Protein AF-A0A7V3EKV8-F1 (afdb_monomer_lite)

pLDDT: mean 76.67, std 16.69, range [32.62, 96.19]

Structure (mmCIF, N/CA/C/O backbone):
data_AF-A0A7V3EKV8-F1
#
_entry.id   AF-A0A7V3EKV8-F1
#
loop_
_atom_site.group_PDB
_atom_site.id
_atom_site.type_symbol
_atom_site.label_atom_id
_atom_site.label_alt_id
_atom_site.label_comp_id
_atom_site.label_asym_id
_atom_site.label_entity_id
_atom_site.label_seq_id
_atom_site.pdbx_PDB_ins_code
_atom_site.Cartn_x
_atom_site.Cartn_y
_atom_site.Cartn_z
_atom_site.occupancy
_atom_site.B_iso_or_equiv
_atom_site.auth_seq_id
_atom_site.auth_comp_id
_atom_site.auth_asym_id
_atom_site.auth_atom_id
_atom_site.pdbx_PDB_model_num
ATOM 1 N N . MET A 1 1 ? -19.965 -2.655 -18.470 1.00 32.62 1 MET A N 1
ATOM 2 C CA . MET A 1 1 ? -19.352 -3.997 -18.501 1.00 32.62 1 MET A CA 1
ATOM 3 C C . MET A 1 1 ? -18.815 -4.263 -17.108 1.00 32.62 1 MET A C 1
ATOM 5 O O . MET A 1 1 ? -17.939 -3.530 -16.674 1.00 32.62 1 MET A O 1
ATOM 9 N N . SER A 1 2 ? -19.430 -5.182 -16.368 1.00 33.91 2 SER A N 1
ATOM 10 C CA . SER A 1 2 ? -19.051 -5.503 -14.988 1.00 33.91 2 SER A CA 1
ATOM 11 C C . SER A 1 2 ? -17.937 -6.548 -15.020 1.00 33.91 2 SER A C 1
ATOM 13 O O . SER A 1 2 ? -18.154 -7.634 -15.548 1.00 33.91 2 SER A O 1
ATOM 15 N N . ASN A 1 3 ? -16.749 -6.223 -14.506 1.00 35.81 3 ASN A N 1
ATOM 16 C CA . ASN A 1 3 ? -15.682 -7.210 -14.328 1.00 35.81 3 ASN A CA 1
ATOM 17 C C . ASN A 1 3 ? -15.960 -8.003 -13.044 1.00 35.81 3 ASN A C 1
ATOM 19 O O . ASN A 1 3 ? -15.771 -7.486 -11.945 1.00 35.81 3 ASN A O 1
ATOM 23 N N . GLU A 1 4 ? -16.436 -9.243 -13.176 1.00 41.62 4 GLU A N 1
ATOM 24 C CA . GLU A 1 4 ? -16.520 -10.191 -12.060 1.00 41.62 4 GLU A CA 1
ATOM 25 C C . GLU A 1 4 ? -15.115 -10.676 -11.683 1.00 41.62 4 GLU A C 1
ATOM 27 O O . GLU A 1 4 ? -14.450 -11.372 -12.451 1.00 41.62 4 GLU A O 1
ATOM 32 N N . VAL A 1 5 ? -14.667 -10.333 -10.475 1.00 52.47 5 VAL A N 1
ATOM 33 C CA . VAL A 1 5 ? -13.421 -10.851 -9.901 1.00 52.47 5 VAL A CA 1
ATOM 34 C C . VAL A 1 5 ? -13.760 -12.086 -9.067 1.00 52.47 5 VAL A C 1
ATOM 36 O O . VAL A 1 5 ? -14.292 -11.975 -7.964 1.00 52.47 5 VAL A O 1
ATOM 39 N N . LYS A 1 6 ? -13.472 -13.283 -9.592 1.00 51.25 6 LYS A N 1
ATOM 40 C CA . LYS A 1 6 ? -13.601 -14.541 -8.838 1.00 51.25 6 LYS A CA 1
ATOM 41 C C . LYS A 1 6 ? -1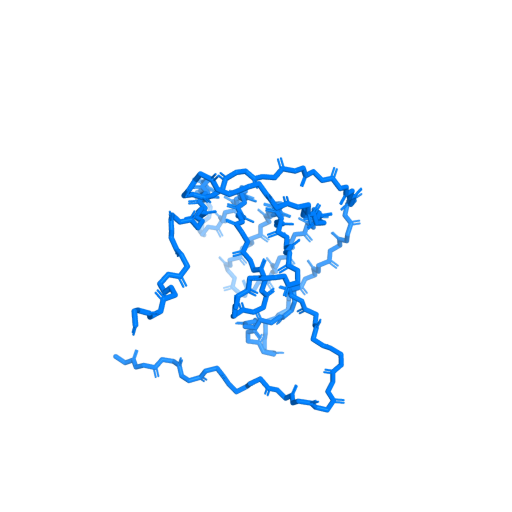2.391 -14.708 -7.920 1.00 51.25 6 LYS A C 1
ATOM 43 O O . LYS A 1 6 ? -11.293 -14.983 -8.400 1.00 51.25 6 LYS A O 1
ATOM 48 N N . ILE A 1 7 ? -12.598 -14.543 -6.615 1.00 56.16 7 ILE A N 1
ATOM 49 C CA . ILE A 1 7 ? -11.568 -14.741 -5.587 1.00 56.16 7 ILE A CA 1
ATOM 50 C C . ILE A 1 7 ? -11.639 -16.205 -5.111 1.00 56.16 7 ILE A C 1
ATOM 52 O O . ILE A 1 7 ? -12.655 -16.590 -4.528 1.00 56.16 7 ILE A O 1
ATOM 56 N N . PRO A 1 8 ? -10.621 -17.044 -5.378 1.00 53.09 8 PRO A N 1
ATOM 57 C CA . PRO A 1 8 ? -10.580 -18.415 -4.874 1.00 53.09 8 PRO A CA 1
ATOM 58 C C . PRO A 1 8 ? -10.442 -18.420 -3.342 1.00 53.09 8 PRO A C 1
ATOM 60 O O . PRO A 1 8 ? -9.556 -17.768 -2.797 1.00 53.09 8 PRO A O 1
ATOM 63 N N . LEU A 1 9 ? -11.341 -19.131 -2.651 1.00 49.25 9 LEU A N 1
ATOM 64 C CA . LEU A 1 9 ? -11.409 -19.198 -1.179 1.00 49.25 9 LEU A CA 1
ATOM 65 C C . LEU A 1 9 ? -10.459 -20.244 -0.564 1.00 49.25 9 LEU A C 1
ATOM 67 O O . LEU A 1 9 ? -10.353 -20.336 0.655 1.00 49.25 9 LEU A O 1
ATOM 71 N N . ASP A 1 10 ? -9.809 -21.055 -1.396 1.00 60.56 10 ASP A N 1
ATOM 72 C CA . ASP A 1 10 ? -8.899 -22.140 -1.016 1.00 60.56 10 ASP A CA 1
ATOM 73 C C . ASP A 1 10 ? -7.417 -21.730 -1.045 1.00 60.56 10 ASP A C 1
ATOM 75 O O . ASP A 1 10 ? -6.548 -22.509 -0.650 1.00 60.56 10 ASP A O 1
ATOM 79 N N . GLN A 1 11 ? -7.118 -20.501 -1.476 1.00 51.66 11 GLN A N 1
ATOM 80 C CA . GLN A 1 11 ? -5.776 -19.928 -1.458 1.00 51.66 11 GLN A CA 1
ATOM 81 C C . GLN A 1 11 ? -5.666 -18.862 -0.360 1.00 51.66 11 GLN A C 1
ATOM 83 O O . GLN A 1 11 ? -6.637 -18.141 -0.115 1.00 51.66 11 GLN A O 1
ATOM 88 N N . PRO A 1 12 ? -4.498 -18.720 0.299 1.00 54.22 12 PRO A N 1
ATOM 89 C CA . PRO A 1 12 ? -4.256 -17.593 1.190 1.00 54.22 12 PRO A CA 1
ATOM 90 C C . PRO A 1 12 ? -4.521 -16.296 0.425 1.00 54.22 12 PRO A C 1
ATOM 92 O O . PRO A 1 12 ? -3.904 -16.051 -0.611 1.00 54.22 12 PRO A O 1
ATOM 95 N N . TYR A 1 13 ? -5.466 -15.490 0.910 1.00 49.50 13 TYR A N 1
ATOM 96 C CA . TYR A 1 13 ? -5.769 -14.195 0.315 1.00 49.50 13 TYR A CA 1
ATOM 97 C C . TYR A 1 13 ? -4.538 -13.294 0.441 1.00 49.50 13 TYR A C 1
ATOM 99 O O . TYR A 1 13 ? -4.212 -12.831 1.535 1.00 49.50 13 TYR A O 1
ATOM 107 N N . ASP A 1 14 ? -3.848 -13.066 -0.677 1.00 58.81 14 ASP A N 1
ATOM 108 C CA . ASP A 1 14 ? -2.769 -12.090 -0.761 1.00 58.81 14 ASP A CA 1
ATOM 109 C C . ASP A 1 14 ? -3.320 -10.793 -1.378 1.00 58.81 14 ASP A C 1
ATOM 111 O O . ASP A 1 14 ? -3.558 -10.738 -2.591 1.00 58.81 14 ASP A O 1
ATOM 115 N N . PRO A 1 15 ? -3.521 -9.730 -0.577 1.00 58.28 15 PRO A N 1
ATOM 116 C CA . PRO A 1 15 ? -4.041 -8.455 -1.066 1.00 58.28 15 PRO A CA 1
ATOM 117 C C . PRO A 1 15 ? -3.133 -7.795 -2.114 1.00 58.28 15 PRO A C 1
ATOM 119 O O . PRO A 1 15 ? -3.585 -6.891 -2.811 1.00 58.28 15 PRO A O 1
ATOM 122 N N . ASN A 1 16 ? -1.879 -8.239 -2.263 1.00 59.00 16 ASN A N 1
ATOM 123 C CA . ASN A 1 16 ? -0.962 -7.733 -3.286 1.00 59.00 16 ASN A CA 1
ATOM 124 C C . ASN A 1 16 ? -1.164 -8.387 -4.660 1.00 59.00 16 ASN A C 1
ATOM 126 O O . ASN A 1 16 ? -0.648 -7.880 -5.654 1.00 59.00 16 ASN A O 1
ATOM 130 N N . THR A 1 17 ? -1.891 -9.506 -4.730 1.00 59.06 17 THR A N 1
ATOM 131 C CA . THR A 1 17 ? -2.186 -10.225 -5.985 1.00 59.06 17 THR A CA 1
ATOM 132 C C . THR A 1 17 ? -3.687 -10.328 -6.271 1.00 59.06 17 THR A C 1
ATOM 134 O O . THR A 1 17 ? -4.088 -10.643 -7.394 1.00 59.06 17 THR A O 1
ATOM 137 N N . ALA A 1 18 ? -4.534 -10.009 -5.287 1.00 54.47 18 ALA A N 1
ATOM 138 C CA . ALA A 1 18 ? -5.982 -9.978 -5.420 1.00 54.47 18 ALA A CA 1
ATOM 139 C C . ALA A 1 18 ? -6.427 -8.958 -6.489 1.00 54.47 18 ALA A C 1
ATOM 141 O O . ALA A 1 18 ? -6.283 -7.750 -6.324 1.00 54.47 18 ALA A O 1
ATOM 142 N N . GLY A 1 19 ? -6.982 -9.453 -7.601 1.00 54.28 19 GLY A N 1
ATOM 143 C CA . GLY A 1 19 ? -7.526 -8.629 -8.689 1.00 54.28 19 GLY A CA 1
ATOM 144 C C . GLY A 1 19 ? -6.580 -8.373 -9.867 1.00 54.28 19 GLY A C 1
ATOM 145 O O . GLY A 1 19 ? -7.006 -7.760 -10.845 1.00 54.28 19 GLY A O 1
ATOM 146 N N . MET A 1 20 ? -5.337 -8.869 -9.834 1.00 54.69 20 MET A N 1
ATOM 147 C CA . MET A 1 20 ? -4.470 -8.831 -11.015 1.00 54.69 20 MET A CA 1
ATOM 148 C C . MET A 1 20 ? -4.862 -9.940 -12.010 1.00 54.69 20 MET A C 1
ATOM 150 O O . MET A 1 20 ? -5.008 -11.099 -11.606 1.00 54.69 20 MET A O 1
ATOM 154 N N . PRO A 1 21 ? -5.027 -9.637 -13.313 1.00 54.47 21 PRO A N 1
ATOM 155 C CA . PRO A 1 21 ? -5.211 -10.666 -14.331 1.00 54.47 21 PRO A CA 1
ATOM 156 C C . PRO A 1 21 ? -4.019 -11.629 -14.317 1.00 54.47 21 PRO A C 1
ATOM 158 O O . PRO A 1 21 ? -2.873 -11.196 -14.421 1.00 54.47 21 PRO A O 1
ATOM 161 N N . LYS A 1 22 ? -4.276 -12.942 -14.234 1.00 54.66 22 LYS A N 1
ATOM 162 C CA . LYS A 1 22 ? -3.227 -13.987 -14.219 1.00 54.66 22 LYS A CA 1
ATOM 163 C C . LYS A 1 22 ? -2.329 -13.989 -15.468 1.00 54.66 22 LYS A C 1
ATOM 165 O O . LYS A 1 22 ? -1.282 -14.620 -15.466 1.00 54.66 22 LYS A O 1
ATOM 170 N N . GLU A 1 23 ? -2.742 -13.290 -16.519 1.00 53.69 23 GLU A N 1
ATOM 171 C CA . GLU A 1 23 ? -2.051 -13.166 -17.808 1.00 53.69 23 GLU A CA 1
ATOM 172 C C . GLU A 1 23 ? -1.064 -11.984 -17.852 1.00 53.69 23 GLU A C 1
ATOM 174 O O . GLU A 1 23 ? -0.413 -11.738 -18.867 1.00 53.69 23 GLU A O 1
ATOM 179 N N . MET A 1 24 ? -0.947 -11.226 -16.760 1.00 58.56 24 MET A N 1
ATOM 180 C CA . MET A 1 24 ? -0.089 -10.053 -16.676 1.00 58.56 24 MET A CA 1
ATOM 181 C C . MET A 1 24 ? 1.295 -10.463 -16.145 1.00 58.56 24 MET A C 1
ATOM 183 O O . MET A 1 24 ? 1.416 -10.866 -14.991 1.00 58.56 24 MET A O 1
ATOM 187 N N . ASN A 1 25 ? 2.351 -10.347 -16.964 1.00 66.12 25 ASN A N 1
ATOM 188 C CA . ASN A 1 25 ? 3.755 -10.540 -16.548 1.00 66.12 25 ASN A CA 1
ATOM 189 C C . ASN A 1 25 ? 4.226 -9.389 -15.633 1.00 66.12 25 ASN A C 1
ATOM 191 O O . ASN A 1 25 ? 5.115 -8.608 -15.977 1.00 66.12 25 ASN A O 1
ATOM 195 N N . ALA A 1 26 ? 3.581 -9.244 -14.479 1.00 72.44 26 ALA A N 1
ATOM 196 C CA . ALA A 1 26 ? 3.913 -8.265 -13.461 1.00 72.44 26 ALA A CA 1
ATOM 197 C C . ALA A 1 26 ? 4.845 -8.901 -12.422 1.00 72.44 26 ALA A C 1
ATOM 199 O O . ALA A 1 26 ? 4.520 -9.899 -11.782 1.00 72.44 26 ALA A O 1
ATOM 200 N N . LYS A 1 27 ? 6.019 -8.302 -12.240 1.00 82.94 27 LYS A N 1
ATOM 201 C CA . LYS A 1 27 ? 6.933 -8.588 -11.141 1.00 82.94 27 LYS A CA 1
ATOM 202 C C . LYS A 1 27 ? 6.541 -7.720 -9.952 1.00 82.94 27 LYS A C 1
ATOM 204 O O . LYS A 1 27 ? 6.570 -6.492 -10.051 1.00 82.94 27 LYS A O 1
ATOM 209 N N . VAL A 1 28 ? 6.200 -8.357 -8.839 1.00 85.31 28 VAL A N 1
ATOM 210 C CA . VAL A 1 28 ? 5.909 -7.682 -7.571 1.00 85.31 28 VAL A CA 1
ATOM 211 C C . VAL A 1 28 ? 7.037 -7.985 -6.590 1.00 85.31 28 VAL A C 1
ATOM 213 O O . VAL A 1 28 ? 7.358 -9.145 -6.345 1.00 85.31 28 VAL A O 1
ATOM 216 N N . GLU A 1 29 ? 7.657 -6.947 -6.040 1.00 88.75 29 GLU A N 1
ATOM 217 C CA . GLU A 1 29 ? 8.725 -7.057 -5.045 1.00 88.75 29 GLU A CA 1
ATOM 218 C C . GLU A 1 29 ? 8.307 -6.327 -3.771 1.00 88.75 29 GLU A C 1
ATOM 220 O O . GLU A 1 29 ? 7.990 -5.140 -3.809 1.00 88.75 29 GLU A O 1
ATOM 225 N N . LYS A 1 30 ? 8.323 -7.006 -2.623 1.00 90.81 30 LYS A N 1
ATOM 226 C CA . LYS A 1 30 ? 8.085 -6.347 -1.335 1.00 90.81 30 LYS A CA 1
ATOM 227 C C . LYS A 1 30 ? 9.275 -5.446 -1.000 1.00 90.81 30 LYS A C 1
ATOM 229 O O . LYS A 1 30 ? 10.403 -5.922 -0.932 1.00 90.81 30 LYS A O 1
ATOM 234 N N . ILE A 1 31 ? 9.013 -4.161 -0.782 1.00 93.12 31 ILE A N 1
ATOM 235 C CA . ILE A 1 31 ? 10.025 -3.177 -0.377 1.00 93.12 31 ILE A CA 1
ATOM 236 C C . ILE A 1 31 ? 10.074 -3.080 1.147 1.00 93.12 31 ILE A C 1
ATOM 238 O O . ILE A 1 31 ? 11.151 -3.102 1.734 1.00 93.12 31 ILE A O 1
ATOM 242 N N . ALA A 1 32 ? 8.910 -2.934 1.780 1.00 92.19 32 ALA A N 1
ATOM 243 C CA . ALA A 1 32 ? 8.811 -2.701 3.214 1.00 92.19 32 ALA A CA 1
ATOM 244 C C . ALA A 1 32 ? 7.428 -3.084 3.750 1.00 92.19 32 ALA A C 1
ATOM 246 O O . ALA A 1 32 ? 6.471 -3.246 2.992 1.00 92.19 32 ALA A O 1
ATOM 247 N N . ASP A 1 33 ? 7.320 -3.204 5.066 1.00 96.19 33 ASP A N 1
ATOM 248 C CA . ASP A 1 33 ? 6.059 -3.348 5.782 1.00 96.19 33 ASP A CA 1
ATOM 249 C C . ASP A 1 33 ? 6.156 -2.767 7.189 1.00 96.19 33 ASP A C 1
ATOM 251 O O . ASP A 1 33 ? 7.245 -2.496 7.700 1.00 96.19 33 ASP A O 1
ATOM 255 N N . GLY A 1 34 ? 5.001 -2.566 7.812 1.00 94.31 34 GLY A N 1
ATOM 256 C CA . GLY A 1 34 ? 4.927 -2.071 9.173 1.00 94.31 34 GLY A CA 1
ATOM 257 C C . GLY A 1 34 ? 3.503 -1.989 9.693 1.00 94.31 34 GLY A C 1
ATOM 258 O O . GLY A 1 34 ? 2.565 -2.549 9.124 1.00 94.31 34 GLY A O 1
ATOM 259 N N . LYS A 1 35 ? 3.350 -1.289 10.814 1.00 94.44 35 LYS A N 1
ATOM 260 C CA . LYS A 1 35 ? 2.063 -1.025 11.459 1.00 94.44 35 LYS A CA 1
ATOM 261 C C . LYS A 1 35 ? 1.862 0.475 11.601 1.00 94.44 35 LYS A C 1
ATOM 263 O O . LYS A 1 35 ? 2.822 1.197 11.856 1.00 94.44 35 LYS A O 1
ATOM 268 N N . GLU A 1 36 ? 0.631 0.927 11.420 1.00 93.94 36 GLU A N 1
ATOM 269 C CA . GLU A 1 36 ? 0.246 2.333 11.505 1.00 93.94 36 GLU A CA 1
ATOM 270 C C . GLU A 1 36 ? -1.238 2.431 11.866 1.00 93.94 36 GLU A C 1
ATOM 272 O O . GLU A 1 36 ? -2.063 1.725 11.286 1.00 93.94 36 GLU A O 1
ATOM 277 N N . SER A 1 37 ? -1.590 3.289 12.821 1.00 93.19 37 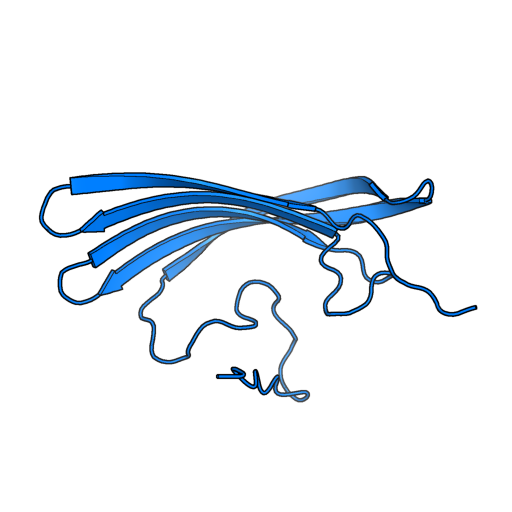SER A N 1
ATOM 278 C CA . SER A 1 37 ? -2.988 3.505 13.199 1.00 93.19 37 SER A CA 1
ATOM 279 C C . SER A 1 37 ? -3.624 4.547 12.273 1.00 93.19 37 SER A C 1
ATOM 281 O O . SER A 1 37 ? -3.126 5.668 12.172 1.00 93.19 37 SER A O 1
ATOM 283 N N . ILE A 1 38 ? -4.729 4.197 11.609 1.00 89.38 38 ILE A N 1
ATOM 284 C CA . ILE A 1 38 ? -5.465 5.090 10.700 1.00 89.38 38 ILE A CA 1
ATOM 285 C C . ILE A 1 38 ? -6.861 5.365 11.248 1.00 89.38 38 ILE A C 1
ATOM 287 O O . ILE A 1 38 ? -7.583 4.446 11.631 1.00 89.38 38 ILE A O 1
ATOM 291 N N . THR A 1 39 ? -7.269 6.632 11.228 1.00 88.44 39 THR A N 1
ATOM 292 C CA . THR A 1 39 ? -8.623 7.044 11.612 1.00 88.44 39 THR A CA 1
ATOM 293 C C . THR A 1 39 ? -9.530 7.155 10.389 1.00 88.44 39 THR A C 1
ATOM 295 O O . THR A 1 39 ? -9.302 7.995 9.524 1.00 88.44 39 THR A O 1
ATOM 298 N N . VAL A 1 40 ? -10.602 6.360 10.350 1.00 84.44 40 VAL A N 1
ATOM 299 C CA . VAL A 1 40 ? -11.661 6.419 9.327 1.00 84.44 40 VAL A CA 1
ATOM 300 C C . VAL A 1 40 ? -13.001 6.672 10.007 1.00 84.44 40 VAL A C 1
ATOM 302 O O . VAL A 1 40 ? -13.372 5.952 10.935 1.00 84.44 40 VAL A O 1
ATOM 305 N N . ALA A 1 41 ? -13.733 7.695 9.554 1.00 82.19 41 ALA A N 1
ATOM 306 C CA . ALA A 1 41 ? -15.047 8.072 10.091 1.00 82.19 41 ALA A CA 1
ATOM 307 C C . ALA A 1 41 ? -15.082 8.184 11.636 1.00 82.19 41 ALA A C 1
ATOM 309 O O . ALA A 1 41 ? -16.039 7.770 12.288 1.00 82.19 41 ALA A O 1
ATOM 310 N N . GLY A 1 42 ? -14.006 8.705 12.239 1.00 82.50 42 GLY A N 1
ATOM 311 C CA . GLY A 1 42 ? -13.892 8.884 13.693 1.00 82.50 42 GLY A CA 1
ATOM 312 C C . GLY A 1 42 ? -13.550 7.619 14.490 1.00 82.50 42 GLY A C 1
ATOM 313 O O . GLY A 1 42 ? -13.498 7.682 15.715 1.00 82.50 42 GLY A O 1
ATOM 314 N N . LYS A 1 43 ? -13.291 6.485 13.829 1.00 84.94 43 LYS A N 1
ATOM 315 C CA . LYS A 1 43 ? -12.766 5.267 14.460 1.00 84.94 43 LYS A CA 1
ATOM 316 C C . LYS A 1 43 ? -11.311 5.060 14.068 1.00 84.94 43 LYS A C 1
ATOM 318 O O . LYS A 1 43 ? -10.981 5.131 12.888 1.00 84.94 43 LYS A O 1
ATOM 323 N N . THR A 1 44 ? -10.468 4.785 15.052 1.00 90.38 44 THR A N 1
ATOM 324 C CA . THR A 1 44 ? -9.056 4.459 14.842 1.00 90.38 44 THR A CA 1
ATOM 325 C C . THR A 1 44 ? -8.898 2.955 14.662 1.00 90.38 44 THR A C 1
ATOM 327 O O . THR A 1 44 ? -9.431 2.183 15.456 1.00 90.38 44 THR A O 1
ATOM 330 N N . TYR A 1 45 ? -8.163 2.557 13.628 1.00 88.50 45 TYR A N 1
ATOM 331 C CA . TYR A 1 45 ? -7.884 1.172 13.274 1.00 88.50 45 TYR A CA 1
ATOM 332 C C . TYR A 1 45 ? -6.379 0.937 13.256 1.00 88.50 45 TYR A C 1
ATOM 334 O O . TYR A 1 45 ? -5.650 1.659 12.572 1.00 88.50 45 TYR A O 1
ATOM 342 N N . ASP A 1 46 ? -5.916 -0.097 13.950 1.00 92.12 46 ASP A N 1
ATOM 343 C CA . ASP A 1 46 ? -4.529 -0.539 13.857 1.00 92.12 46 ASP A CA 1
ATOM 344 C C . ASP A 1 46 ? -4.332 -1.298 12.547 1.00 92.12 46 ASP A C 1
ATOM 346 O O . ASP A 1 46 ? -4.768 -2.440 12.380 1.00 92.12 46 ASP A O 1
ATOM 350 N N . CYS A 1 47 ? -3.705 -0.629 11.583 1.00 92.38 47 CYS A N 1
ATOM 351 C CA . CYS A 1 47 ? -3.507 -1.159 10.247 1.00 92.38 47 CYS A CA 1
ATOM 352 C C . CYS A 1 47 ? -2.099 -1.736 10.104 1.00 92.38 47 CYS A C 1
ATOM 354 O O . CYS A 1 47 ? -1.116 -1.200 10.620 1.00 92.38 47 CYS A O 1
ATOM 356 N N . GLN A 1 48 ? -1.987 -2.814 9.338 1.00 93.12 48 GLN A N 1
ATOM 357 C CA . GLN A 1 48 ? -0.722 -3.275 8.786 1.00 93.12 48 GLN A CA 1
ATOM 358 C C . GLN A 1 48 ? -0.558 -2.667 7.403 1.00 93.12 48 GLN A C 1
ATOM 360 O O . GLN A 1 48 ? -1.468 -2.756 6.578 1.00 93.12 48 GLN A O 1
ATOM 365 N N . TRP A 1 49 ? 0.594 -2.067 7.131 1.00 94.75 49 TRP A N 1
ATOM 366 C CA . TRP A 1 49 ? 0.915 -1.591 5.798 1.00 94.75 49 TRP A CA 1
ATOM 367 C C . TRP A 1 49 ? 1.990 -2.445 5.157 1.00 94.75 49 TRP A C 1
ATOM 369 O O . TRP A 1 49 ? 2.887 -2.957 5.823 1.00 94.75 49 TRP A O 1
ATOM 379 N N . SER A 1 50 ? 1.912 -2.563 3.840 1.00 93.25 50 SER A N 1
ATOM 380 C CA . SER A 1 50 ? 2.976 -3.126 3.022 1.00 93.25 50 SER A CA 1
ATOM 381 C C . SER A 1 50 ? 3.214 -2.223 1.827 1.00 93.25 50 SER A C 1
ATOM 383 O O . SER A 1 50 ? 2.285 -1.617 1.296 1.00 93.25 50 SER A O 1
ATOM 385 N N . GLN A 1 51 ? 4.477 -2.086 1.451 1.00 92.81 51 GLN A N 1
ATOM 386 C CA . GLN A 1 51 ? 4.910 -1.354 0.281 1.00 92.81 51 GLN A CA 1
ATOM 387 C C . GLN A 1 51 ? 5.547 -2.333 -0.691 1.00 92.81 51 GLN A C 1
ATOM 389 O O . GLN A 1 51 ? 6.484 -3.054 -0.342 1.00 92.81 51 GLN A O 1
ATOM 394 N N . VAL A 1 52 ? 5.053 -2.330 -1.920 1.00 92.00 52 VAL A N 1
ATOM 395 C CA . VAL A 1 52 ? 5.530 -3.181 -3.003 1.00 92.00 52 VAL A CA 1
ATOM 396 C C . VAL A 1 52 ? 5.987 -2.332 -4.179 1.00 92.00 52 VAL A C 1
ATOM 398 O O . VAL A 1 52 ? 5.453 -1.254 -4.442 1.00 92.00 52 VAL A O 1
ATOM 401 N N . LYS A 1 53 ? 6.996 -2.818 -4.893 1.00 90.19 53 LYS A N 1
ATOM 402 C CA . LYS A 1 53 ? 7.361 -2.356 -6.224 1.00 90.19 53 LYS A CA 1
ATOM 403 C C . LYS A 1 53 ? 6.666 -3.249 -7.232 1.00 90.19 53 LYS A C 1
ATOM 405 O O . LYS A 1 53 ? 6.799 -4.467 -7.159 1.00 90.19 53 LYS A O 1
ATOM 410 N N . VAL A 1 54 ? 5.975 -2.648 -8.184 1.00 88.62 54 VAL A N 1
ATOM 411 C CA . VAL A 1 54 ? 5.376 -3.349 -9.315 1.00 88.62 54 VAL A CA 1
ATOM 412 C C . VAL A 1 54 ? 6.163 -2.965 -10.557 1.00 88.62 54 VAL A C 1
ATOM 414 O O . VAL A 1 54 ? 6.442 -1.792 -10.794 1.00 88.62 54 VAL A O 1
ATOM 417 N N . SER A 1 55 ? 6.589 -3.947 -11.337 1.00 86.38 55 SER A N 1
ATOM 418 C CA . SER A 1 55 ? 7.233 -3.736 -12.633 1.00 86.38 55 SER A CA 1
ATOM 419 C C . SER A 1 55 ? 6.607 -4.677 -13.640 1.00 86.38 55 SER A C 1
ATOM 421 O O . SER A 1 55 ? 6.535 -5.877 -13.409 1.00 86.38 55 SER A O 1
ATOM 423 N N . MET A 1 56 ? 6.136 -4.139 -14.750 1.00 84.81 56 MET A N 1
ATOM 424 C CA . MET A 1 56 ? 5.458 -4.886 -15.791 1.00 84.81 56 MET A CA 1
ATOM 425 C C . MET A 1 56 ? 6.019 -4.458 -17.137 1.00 84.81 56 MET A C 1
ATOM 427 O O . MET A 1 56 ? 6.092 -3.270 -17.443 1.00 84.81 56 MET A O 1
ATOM 431 N N . GLN A 1 57 ? 6.377 -5.451 -17.940 1.00 79.00 57 GLN A N 1
ATOM 432 C CA . GLN A 1 57 ? 6.736 -5.265 -19.336 1.00 79.00 57 GLN A CA 1
ATOM 433 C C . GLN A 1 57 ? 5.740 -6.055 -20.168 1.00 79.00 57 GLN A C 1
ATOM 435 O O . GLN A 1 57 ? 5.633 -7.276 -20.034 1.00 79.00 57 GLN A O 1
ATOM 440 N N . ASN A 1 58 ? 4.976 -5.361 -21.001 1.00 71.31 58 ASN A N 1
ATOM 441 C CA . ASN A 1 58 ? 4.089 -5.994 -21.967 1.00 71.31 58 ASN A CA 1
ATOM 442 C C . ASN A 1 58 ? 4.185 -5.242 -23.294 1.00 71.31 58 ASN A C 1
ATOM 444 O O . ASN A 1 58 ? 4.473 -4.055 -23.287 1.00 71.31 58 ASN A O 1
ATOM 448 N N . GLN A 1 59 ? 4.004 -5.928 -24.422 1.00 64.94 59 GLN A N 1
ATOM 449 C CA . GLN A 1 59 ? 4.325 -5.456 -25.780 1.00 64.94 59 GLN A CA 1
ATOM 450 C C . GLN A 1 59 ? 4.042 -3.951 -26.021 1.00 64.94 59 GLN A C 1
ATOM 452 O O . GLN A 1 59 ? 2.912 -3.561 -26.300 1.00 64.94 59 GLN A O 1
ATOM 457 N N . GLY A 1 60 ? 5.082 -3.107 -25.931 1.00 66.44 60 GLY A N 1
ATOM 458 C CA . GLY A 1 60 ? 5.011 -1.658 -26.190 1.00 66.44 60 GLY A CA 1
ATOM 459 C C . GLY A 1 60 ? 4.617 -0.761 -25.004 1.00 66.44 60 GLY A C 1
ATOM 460 O O . GLY A 1 60 ? 4.511 0.454 -25.183 1.00 66.44 60 GLY A O 1
ATOM 461 N N . MET A 1 61 ? 4.417 -1.332 -23.814 1.00 74.31 61 MET A N 1
ATOM 462 C CA . MET A 1 61 ? 4.105 -0.634 -22.566 1.00 74.31 61 MET A CA 1
ATOM 463 C C . MET A 1 61 ? 4.997 -1.132 -21.423 1.00 74.31 61 MET A C 1
ATOM 465 O O . MET A 1 61 ? 4.843 -2.254 -20.930 1.00 74.31 61 MET A O 1
ATOM 469 N N . ASP A 1 62 ? 5.898 -0.264 -20.967 1.00 83.12 62 ASP A N 1
ATOM 470 C CA . ASP A 1 62 ? 6.673 -0.479 -19.746 1.00 83.12 62 ASP A CA 1
ATOM 471 C C . ASP A 1 62 ? 6.009 0.278 -18.598 1.00 83.12 62 ASP A C 1
ATOM 473 O O . ASP A 1 62 ? 5.900 1.507 -18.630 1.00 83.12 62 ASP A O 1
ATOM 477 N N . MET A 1 63 ? 5.579 -0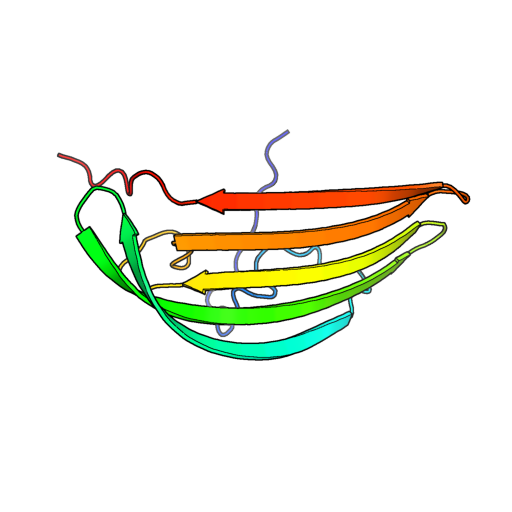.449 -17.570 1.00 84.19 63 MET A N 1
ATOM 478 C CA . MET A 1 63 ? 5.010 0.124 -16.358 1.00 84.19 63 MET A CA 1
ATOM 479 C C . MET A 1 63 ? 5.895 -0.212 -15.163 1.00 84.19 63 MET A C 1
ATOM 481 O O . MET A 1 63 ? 6.241 -1.366 -14.923 1.00 84.19 63 MET A O 1
ATOM 485 N N . SER A 1 64 ? 6.231 0.792 -14.366 1.00 88.62 64 SER A N 1
ATOM 486 C CA . SER A 1 64 ? 6.903 0.592 -13.086 1.00 88.62 64 SER A CA 1
ATOM 487 C C . SER A 1 64 ? 6.316 1.524 -12.049 1.00 88.62 64 SER A C 1
ATOM 489 O O . SER A 1 64 ? 6.094 2.697 -12.339 1.00 88.62 64 SER A O 1
ATOM 491 N N . GLY A 1 65 ? 6.107 1.036 -10.839 1.00 90.56 65 GLY A N 1
ATOM 492 C CA . GLY A 1 65 ? 5.560 1.850 -9.773 1.00 90.56 65 GLY A CA 1
ATOM 493 C C . GLY A 1 65 ? 5.816 1.277 -8.398 1.00 90.56 65 GLY A C 1
ATOM 494 O O . GLY A 1 65 ? 6.283 0.148 -8.243 1.00 90.56 65 GLY A O 1
ATOM 495 N N . THR A 1 66 ? 5.506 2.077 -7.394 1.00 92.19 66 THR A N 1
ATOM 496 C CA . THR A 1 66 ? 5.422 1.639 -6.008 1.00 92.19 66 THR A CA 1
ATOM 497 C C . THR A 1 66 ? 3.991 1.796 -5.537 1.00 92.19 66 THR A C 1
ATOM 499 O O . THR A 1 66 ? 3.284 2.718 -5.937 1.00 92.19 66 THR A O 1
ATOM 502 N N . THR A 1 67 ? 3.545 0.877 -4.694 1.00 92.06 67 THR A N 1
ATOM 503 C CA . THR A 1 67 ? 2.236 0.952 -4.054 1.00 92.06 67 THR A CA 1
ATOM 504 C C . THR A 1 67 ? 2.409 0.616 -2.589 1.00 92.06 67 THR A C 1
ATOM 506 O O . THR A 1 67 ? 3.025 -0.392 -2.254 1.00 92.06 67 THR A O 1
ATOM 509 N N . LYS A 1 68 ? 1.896 1.477 -1.717 1.00 93.81 68 LYS A N 1
ATOM 510 C CA . LYS A 1 68 ? 1.780 1.257 -0.284 1.00 93.81 68 LYS A CA 1
ATOM 511 C C . LYS A 1 68 ? 0.305 1.087 0.042 1.00 93.81 68 LYS A C 1
ATOM 513 O O . LYS A 1 68 ? -0.500 1.960 -0.260 1.00 93.81 68 LYS A O 1
ATOM 518 N N . SER A 1 69 ? -0.042 -0.033 0.655 1.00 91.81 69 SER A N 1
ATOM 519 C CA . SER A 1 69 ? -1.419 -0.363 1.013 1.00 91.81 69 SER A CA 1
ATOM 520 C C . SER A 1 69 ? -1.504 -0.654 2.499 1.00 91.81 69 SER A C 1
ATOM 522 O O . SER A 1 69 ? -0.670 -1.382 3.035 1.00 91.81 69 SER A O 1
ATOM 524 N N . TRP A 1 70 ? -2.518 -0.091 3.150 1.00 92.56 70 TRP A N 1
ATOM 525 C CA . TRP A 1 70 ? -2.845 -0.301 4.553 1.00 92.56 70 TRP A CA 1
ATOM 526 C C . TRP A 1 70 ? -4.072 -1.188 4.643 1.00 92.56 70 TRP A C 1
ATOM 528 O O . TRP A 1 70 ? -5.112 -0.888 4.053 1.00 92.56 70 TRP A O 1
ATOM 538 N N . THR A 1 71 ? -3.943 -2.262 5.407 1.00 90.12 71 THR A N 1
ATOM 539 C CA . THR A 1 71 ? -5.006 -3.233 5.632 1.00 90.12 71 THR A CA 1
ATOM 540 C C . THR A 1 71 ? -5.296 -3.393 7.117 1.00 90.12 71 THR A C 1
ATOM 542 O O . THR A 1 71 ? -4.392 -3.315 7.947 1.00 90.12 71 THR A O 1
ATOM 545 N N . CYS A 1 72 ? -6.560 -3.610 7.456 1.00 87.62 72 CYS A N 1
ATOM 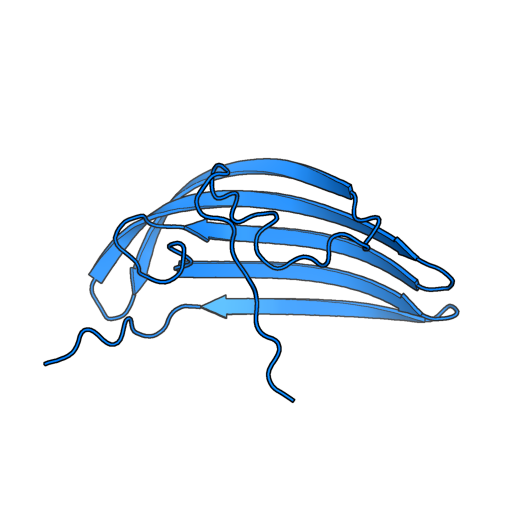546 C CA . CYS A 1 72 ? -7.022 -3.894 8.806 1.00 87.62 72 CYS A CA 1
ATOM 547 C C . CYS A 1 72 ? -8.074 -5.006 8.750 1.00 87.62 72 CYS A C 1
ATOM 549 O O . CYS A 1 72 ? -8.999 -4.943 7.942 1.00 87.62 72 CYS A O 1
ATOM 551 N N . SER A 1 73 ? -7.950 -6.019 9.611 1.00 85.00 73 SER A N 1
ATOM 552 C CA . SER A 1 73 ? -8.869 -7.167 9.655 1.00 85.00 73 SER A CA 1
ATOM 553 C C . SER A 1 73 ? -10.310 -6.789 10.001 1.00 85.00 73 SER A C 1
ATOM 555 O O . SER A 1 73 ? -11.234 -7.513 9.646 1.00 85.00 73 SER A O 1
ATOM 557 N N . ASP A 1 74 ? -10.506 -5.650 10.666 1.00 81.69 74 ASP A N 1
ATOM 558 C CA . ASP A 1 74 ? -11.819 -5.182 11.123 1.00 81.69 74 ASP A CA 1
ATOM 559 C C . ASP A 1 74 ? -12.627 -4.478 10.017 1.00 81.69 74 ASP A C 1
ATOM 561 O O . ASP A 1 74 ? -13.756 -4.023 10.250 1.00 81.69 74 ASP A O 1
ATOM 565 N N . ILE A 1 75 ? -12.044 -4.364 8.818 1.00 79.31 75 ILE A N 1
ATOM 566 C CA . ILE A 1 75 ? -12.609 -3.688 7.652 1.00 79.31 75 ILE A CA 1
ATOM 567 C C . ILE A 1 75 ? -13.028 -4.726 6.591 1.00 79.31 75 ILE A C 1
ATOM 569 O O . ILE A 1 75 ? -12.258 -5.634 6.270 1.00 79.31 75 ILE A O 1
ATOM 573 N N . PRO A 1 76 ? -14.248 -4.624 6.027 1.00 73.88 76 PRO A N 1
ATOM 574 C CA . PRO A 1 76 ? -14.738 -5.556 5.009 1.00 73.88 76 PRO A CA 1
ATOM 575 C C . PRO A 1 76 ? -13.976 -5.432 3.674 1.00 73.88 76 PRO A C 1
ATOM 577 O O . PRO A 1 76 ? -13.167 -4.530 3.484 1.00 73.88 76 PRO A O 1
ATOM 580 N N . LEU A 1 77 ? -14.253 -6.338 2.724 1.00 65.88 77 LEU A N 1
ATOM 581 C CA . LEU A 1 77 ? -13.665 -6.343 1.368 1.00 65.88 77 LEU A CA 1
ATOM 582 C C . LEU A 1 77 ? -12.123 -6.395 1.351 1.00 65.88 77 LEU A C 1
ATOM 584 O O . LEU A 1 77 ? -11.463 -5.644 0.638 1.00 65.88 77 LEU A O 1
ATOM 588 N N . GLY A 1 78 ? -11.539 -7.303 2.138 1.00 69.62 78 GLY A N 1
ATOM 589 C CA . GLY A 1 78 ? -10.089 -7.530 2.149 1.00 69.62 78 GLY A CA 1
ATOM 590 C C . GLY A 1 78 ? -9.299 -6.548 3.015 1.00 69.62 78 GLY A C 1
ATOM 591 O O . GLY A 1 78 ? -8.072 -6.524 2.941 1.00 69.62 78 GLY A O 1
ATOM 592 N N . GLY A 1 79 ? -9.988 -5.753 3.837 1.00 82.19 79 GLY A N 1
ATOM 593 C CA . GLY A 1 79 ? -9.372 -4.937 4.874 1.00 82.19 79 GLY A CA 1
ATOM 594 C C . GLY A 1 79 ? -8.748 -3.634 4.394 1.00 82.19 79 GLY A C 1
ATOM 595 O O . GLY A 1 79 ? -8.119 -2.963 5.202 1.00 82.19 79 GLY A O 1
ATOM 596 N N . LEU A 1 80 ? -8.873 -3.264 3.116 1.00 87.19 80 LEU A N 1
ATOM 597 C CA . LEU A 1 80 ? -8.185 -2.099 2.557 1.00 87.19 80 LEU A CA 1
ATOM 598 C C . LEU A 1 80 ? -8.718 -0.788 3.157 1.00 87.19 80 LEU A C 1
ATOM 600 O O . LEU A 1 80 ? -9.860 -0.396 2.929 1.00 87.19 80 LEU A O 1
ATOM 604 N N . VAL A 1 81 ? -7.857 -0.091 3.893 1.00 89.25 81 VAL A N 1
ATOM 605 C CA . VAL A 1 81 ? -8.161 1.198 4.531 1.00 89.25 81 VAL A CA 1
ATOM 606 C C . VAL A 1 81 ? -7.666 2.358 3.682 1.00 89.25 81 VAL A C 1
ATOM 608 O O . VAL A 1 81 ? -8.349 3.367 3.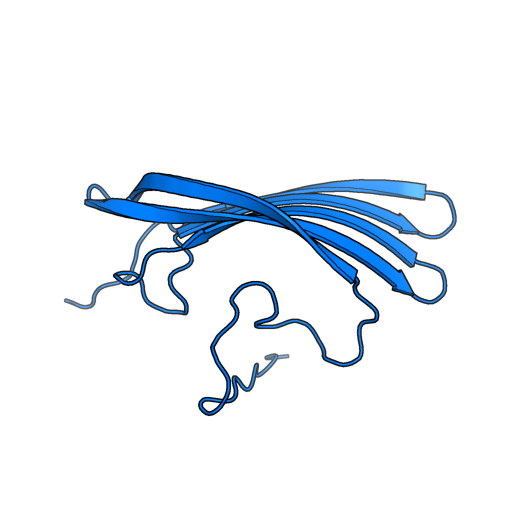513 1.00 89.25 81 VAL A O 1
ATOM 611 N N . LYS A 1 82 ? -6.458 2.214 3.147 1.00 89.81 82 LYS A N 1
ATOM 612 C CA . LYS A 1 82 ? -5.787 3.238 2.360 1.00 89.81 82 LYS A CA 1
ATOM 613 C C . LYS A 1 82 ? -4.856 2.569 1.362 1.00 89.81 82 LYS A C 1
ATOM 615 O O . LYS A 1 82 ? -4.283 1.520 1.652 1.00 89.81 82 LYS A O 1
ATOM 620 N N . SER A 1 83 ? -4.696 3.173 0.198 1.00 89.94 83 SER A N 1
ATOM 621 C CA . SER A 1 83 ? -3.669 2.811 -0.767 1.00 89.94 83 SER A CA 1
ATOM 622 C C . SER A 1 83 ? -3.107 4.076 -1.389 1.00 89.94 83 SER A C 1
ATOM 624 O O . SER A 1 83 ? -3.846 4.991 -1.743 1.00 89.94 83 SER A O 1
ATOM 626 N N . GLU A 1 84 ? -1.795 4.133 -1.510 1.00 91.38 84 GLU A N 1
ATOM 627 C CA . GLU A 1 84 ? -1.073 5.186 -2.202 1.00 91.38 84 GLU A CA 1
ATOM 628 C C . GLU A 1 84 ? -0.147 4.527 -3.208 1.00 91.38 84 GLU A C 1
ATOM 630 O O . GLU A 1 84 ? 0.530 3.550 -2.892 1.00 91.38 84 GLU A O 1
ATOM 635 N N . GLY A 1 85 ? -0.094 5.051 -4.422 1.00 89.56 85 GLY A N 1
ATOM 636 C CA . GLY A 1 85 ? 0.789 4.525 -5.440 1.00 89.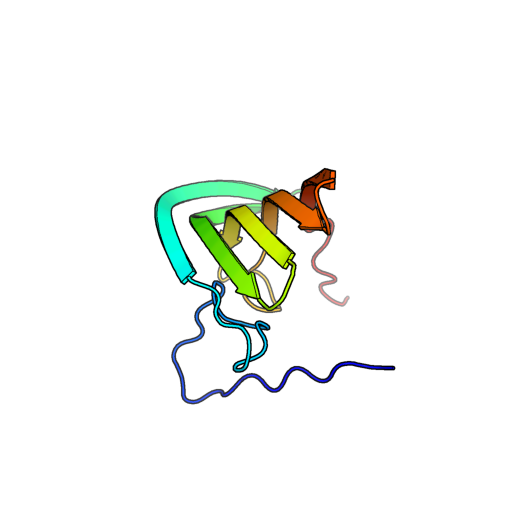56 85 GLY A CA 1
ATOM 637 C C . GLY A 1 85 ? 1.301 5.600 -6.370 1.00 89.56 85 GLY A C 1
ATOM 638 O O . GLY A 1 85 ? 0.577 6.518 -6.745 1.00 89.56 85 GLY A O 1
ATOM 639 N N . GLU A 1 86 ? 2.553 5.446 -6.775 1.00 89.69 86 GLU A N 1
ATOM 640 C CA . GLU A 1 86 ? 3.122 6.169 -7.900 1.00 89.69 86 GLU A CA 1
ATOM 641 C C . GLU A 1 86 ? 3.409 5.162 -9.004 1.00 89.69 86 GLU A C 1
ATOM 643 O O . GLU A 1 86 ? 4.126 4.185 -8.799 1.00 89.69 86 GLU A O 1
ATOM 648 N N . MET A 1 87 ? 2.845 5.399 -10.181 1.00 88.19 87 MET A N 1
ATOM 649 C CA . MET A 1 87 ? 3.054 4.584 -11.366 1.00 88.19 87 MET A CA 1
ATOM 650 C C . MET A 1 87 ? 3.636 5.451 -12.473 1.00 88.19 87 MET A C 1
ATOM 652 O O . MET A 1 87 ? 3.155 6.545 -12.754 1.00 88.19 87 MET A O 1
ATOM 656 N N . THR A 1 88 ? 4.678 4.949 -13.116 1.00 87.88 88 THR A N 1
ATOM 657 C CA . THR A 1 88 ? 5.203 5.474 -14.372 1.00 87.88 88 THR A CA 1
ATOM 658 C C . THR A 1 88 ? 4.841 4.486 -15.468 1.00 87.88 88 THR A C 1
ATOM 660 O O . THR A 1 88 ? 5.217 3.318 -15.389 1.00 87.88 88 THR A O 1
ATOM 663 N N . MET A 1 89 ? 4.113 4.954 -16.474 1.00 84.81 89 MET A N 1
ATOM 664 C CA . MET A 1 89 ? 3.763 4.203 -17.675 1.00 84.81 89 MET A CA 1
ATOM 665 C C . MET A 1 89 ? 4.469 4.842 -18.866 1.00 84.81 89 MET A C 1
ATOM 667 O O . MET A 1 89 ? 4.303 6.033 -19.118 1.00 84.81 89 MET A O 1
ATOM 671 N N . ASN A 1 90 ? 5.242 4.064 -19.613 1.00 81.38 90 ASN A N 1
ATOM 672 C CA . ASN A 1 90 ? 5.817 4.497 -20.878 1.00 81.38 90 ASN A CA 1
ATOM 673 C C . ASN A 1 90 ? 4.977 3.922 -22.016 1.00 81.38 90 ASN A C 1
ATOM 675 O O . ASN A 1 90 ? 4.909 2.705 -22.175 1.00 81.38 90 ASN A O 1
ATOM 679 N N . MET A 1 91 ? 4.353 4.793 -22.810 1.00 76.38 91 MET A N 1
ATOM 680 C CA . MET A 1 91 ? 3.614 4.408 -24.015 1.00 76.38 91 MET A CA 1
ATOM 681 C C . MET A 1 91 ? 4.284 5.052 -25.226 1.00 76.38 91 MET A C 1
ATOM 683 O O . MET A 1 91 ? 4.216 6.268 -25.406 1.00 76.38 91 MET A O 1
ATOM 687 N N . GLY A 1 92 ? 4.970 4.248 -26.044 1.00 71.38 92 GLY A N 1
ATOM 688 C CA . GLY A 1 92 ? 5.535 4.712 -27.318 1.00 71.38 92 GLY A CA 1
ATOM 689 C C . GLY A 1 92 ? 6.502 5.902 -27.210 1.00 71.38 92 GLY A C 1
ATOM 690 O O . GLY A 1 92 ? 6.493 6.769 -28.077 1.00 71.38 92 GLY A O 1
ATOM 691 N N . GLY A 1 93 ? 7.308 5.967 -26.143 1.00 72.62 93 GLY A N 1
ATOM 692 C CA . GLY A 1 93 ? 8.303 7.029 -25.919 1.00 72.62 93 GLY A CA 1
ATOM 693 C C . GLY A 1 93 ? 7.830 8.207 -25.059 1.00 72.62 93 GLY A C 1
ATOM 694 O O . GLY A 1 93 ? 8.653 9.036 -24.681 1.00 72.62 93 GLY A O 1
ATOM 695 N N . ASN A 1 94 ? 6.547 8.260 -24.689 1.00 79.31 94 ASN A N 1
ATOM 696 C CA . ASN A 1 94 ? 6.028 9.239 -23.734 1.00 79.31 94 ASN A CA 1
ATOM 697 C C . ASN A 1 94 ? 5.862 8.604 -22.349 1.00 79.31 94 ASN A C 1
ATOM 699 O O . ASN A 1 94 ? 5.113 7.638 -22.186 1.00 79.31 94 ASN A O 1
ATOM 703 N N . ALA A 1 95 ? 6.551 9.167 -21.356 1.00 83.44 95 ALA A N 1
ATOM 704 C CA . ALA A 1 95 ? 6.430 8.771 -19.959 1.00 83.44 95 ALA A CA 1
ATOM 705 C C . ALA A 1 95 ? 5.277 9.534 -19.292 1.00 83.44 95 ALA A C 1
ATOM 707 O O . ALA A 1 95 ? 5.341 10.752 -19.120 1.00 83.44 95 ALA A O 1
ATOM 708 N N . MET A 1 96 ? 4.236 8.817 -18.880 1.00 87.00 96 MET A N 1
ATOM 709 C CA . MET A 1 96 ? 3.166 9.338 -18.039 1.00 87.00 96 MET A CA 1
ATOM 710 C C . MET A 1 96 ? 3.409 8.906 -16.596 1.00 87.00 96 MET A C 1
ATOM 712 O O . MET A 1 96 ? 3.516 7.716 -16.304 1.00 87.00 96 MET A O 1
ATOM 716 N N . LYS A 1 97 ? 3.487 9.876 -15.684 1.00 88.06 97 LYS A N 1
ATOM 717 C CA . LYS A 1 97 ? 3.486 9.615 -14.243 1.00 88.06 97 LYS A CA 1
ATOM 718 C C . LYS A 1 97 ? 2.085 9.821 -13.694 1.00 88.06 97 LYS A C 1
ATOM 720 O O . LYS A 1 97 ? 1.442 10.827 -13.986 1.00 88.06 97 LYS A O 1
ATOM 725 N N . THR A 1 98 ? 1.625 8.884 -12.884 1.00 85.44 98 THR A N 1
ATOM 726 C CA . THR A 1 98 ? 0.324 8.933 -12.227 1.00 85.44 98 THR A CA 1
ATOM 727 C C . THR A 1 98 ? 0.517 8.635 -10.754 1.00 85.44 98 THR A C 1
ATOM 729 O O . THR A 1 98 ? 1.071 7.601 -10.389 1.00 85.44 98 THR A O 1
ATOM 732 N N . GLN A 1 99 ? 0.046 9.547 -9.913 1.00 87.50 99 GLN A N 1
ATOM 733 C CA . GLN A 1 99 ? -0.107 9.299 -8.489 1.00 87.50 99 GLN A CA 1
ATOM 734 C C . GLN A 1 99 ? -1.567 8.962 -8.218 1.00 87.50 99 GLN A C 1
ATOM 736 O O . GLN A 1 99 ? -2.472 9.641 -8.705 1.00 87.50 99 GLN A O 1
ATOM 741 N N . VAL A 1 100 ? -1.787 7.884 -7.478 1.00 84.81 100 VAL A N 1
ATOM 742 C CA . VAL A 1 100 ? -3.111 7.394 -7.113 1.00 84.81 100 VAL A CA 1
ATOM 743 C C . VAL A 1 100 ? -3.165 7.291 -5.601 1.00 84.81 100 VAL A C 1
ATOM 745 O O . VAL A 1 100 ? -2.357 6.592 -4.998 1.00 84.81 100 VAL A O 1
ATOM 748 N N . THR A 1 101 ? -4.147 7.951 -5.001 1.00 88.38 101 THR A N 1
ATOM 749 C CA . THR A 1 101 ? -4.474 7.788 -3.586 1.00 88.38 101 THR A CA 1
ATOM 750 C C . THR A 1 101 ? -5.917 7.330 -3.486 1.00 88.38 101 THR A C 1
ATOM 752 O O . THR A 1 101 ? -6.820 7.947 -4.051 1.00 88.38 101 THR A O 1
ATOM 755 N N . MET A 1 102 ? -6.129 6.229 -2.779 1.00 86.75 102 MET A N 1
ATOM 756 C CA . MET A 1 102 ? -7.438 5.689 -2.448 1.00 86.75 102 MET A CA 1
ATOM 757 C C . MET A 1 102 ? -7.558 5.635 -0.932 1.00 86.75 102 MET A C 1
ATOM 759 O O . MET A 1 102 ? -6.685 5.098 -0.256 1.00 86.75 102 MET A O 1
ATOM 763 N N . GLU A 1 103 ? -8.643 6.177 -0.395 1.00 86.81 103 GLU A N 1
ATOM 764 C CA . GLU A 1 103 ? -8.887 6.227 1.045 1.00 86.81 103 GLU A CA 1
ATOM 765 C C . GLU A 1 103 ? -10.316 5.793 1.338 1.00 86.81 103 GLU A C 1
ATOM 767 O O . GLU A 1 103 ? -11.272 6.255 0.703 1.00 86.81 103 GLU A O 1
ATOM 772 N N . LEU A 1 104 ? -10.458 4.902 2.316 1.00 84.50 104 LEU A N 1
ATOM 773 C CA . LEU A 1 104 ? -11.750 4.503 2.836 1.00 84.50 104 LEU A CA 1
ATOM 774 C C . LEU A 1 104 ? -12.344 5.678 3.610 1.00 84.50 104 LEU A C 1
ATOM 776 O O . LEU A 1 104 ? -11.794 6.119 4.616 1.00 84.50 104 LEU A O 1
ATOM 780 N N . LYS A 1 105 ? -13.471 6.198 3.125 1.00 81.88 105 LYS A N 1
ATOM 781 C CA . LYS A 1 105 ? -14.166 7.325 3.765 1.00 81.88 105 LYS A CA 1
ATOM 782 C C . LYS A 1 105 ? -15.200 6.869 4.787 1.00 81.88 105 LYS A C 1
ATOM 784 O O . LYS A 1 105 ? -15.390 7.540 5.795 1.00 81.88 105 LYS A O 1
ATOM 789 N N . ASP A 1 106 ? -15.844 5.735 4.529 1.00 78.69 106 ASP A N 1
ATOM 790 C CA . ASP A 1 106 ? -16.829 5.124 5.414 1.00 78.69 106 ASP A CA 1
ATOM 791 C C . ASP A 1 106 ? -16.955 3.621 5.114 1.00 78.69 106 ASP A C 1
ATOM 793 O O . ASP A 1 106 ? -16.666 3.176 4.005 1.00 78.69 106 ASP A O 1
ATOM 797 N N . CYS A 1 107 ? -17.368 2.837 6.110 1.00 63.88 107 CYS A N 1
ATOM 798 C CA . CYS A 1 107 ? -17.512 1.382 6.017 1.00 63.88 107 CYS A CA 1
ATOM 799 C C . CYS A 1 107 ? -18.964 0.917 5.881 1.00 63.88 107 CYS A C 1
ATOM 801 O O . CYS A 1 107 ? -19.193 -0.287 5.988 1.00 63.88 107 CYS A O 1
ATOM 803 N N . GLY A 1 108 ? -19.933 1.828 5.704 1.00 60.38 108 GLY A N 1
ATOM 804 C CA . GLY A 1 108 ? -21.326 1.484 5.407 1.00 60.38 108 GLY A CA 1
ATOM 805 C C . GLY A 1 108 ? -21.889 0.388 6.312 1.00 60.38 108 GLY A C 1
ATOM 806 O O . GLY A 1 108 ? -22.557 -0.524 5.827 1.00 60.38 108 GLY A O 1
ATOM 807 N N . ARG A 1 109 ? -21.569 0.420 7.615 1.00 56.81 109 ARG A N 1
ATOM 808 C CA . ARG A 1 109 ? -22.175 -0.511 8.570 1.00 56.81 109 ARG A CA 1
ATOM 809 C C . ARG A 1 109 ? -23.666 -0.184 8.583 1.00 56.81 109 ARG A C 1
ATOM 811 O O . ARG A 1 109 ? -24.031 0.909 9.010 1.00 56.81 109 ARG A O 1
ATOM 818 N N . GLY A 1 110 ? -24.479 -1.089 8.037 1.00 45.66 110 GLY A N 1
ATOM 819 C CA . GLY A 1 110 ? -25.932 -0.959 8.018 1.00 45.66 110 GLY A CA 1
ATOM 820 C C . GLY A 1 110 ? -26.455 -0.590 9.404 1.00 45.66 110 GLY A C 1
ATOM 821 O O . GLY A 1 110 ? -25.974 -1.123 10.407 1.00 45.66 110 GLY A O 1
ATOM 822 N N . GLN A 1 111 ? -27.382 0.366 9.435 1.00 33.97 111 GLN A N 1
ATOM 823 C CA . GLN A 1 111 ? -28.330 0.476 10.541 1.00 33.97 111 GLN A CA 1
ATOM 824 C C . GLN A 1 111 ? -29.169 -0.799 10.626 1.00 33.97 111 GLN A C 1
ATOM 826 O O . GLN A 1 111 ? -29.428 -1.395 9.553 1.00 33.97 111 GLN A O 1
#

Foldseek 3Di:
DDDDQDDDPPDDDDVVCRPDDPPFPKDKAWDDKDWDWDDAPNDIFTWIKTKIWIWGDDDQKTKTKIKIFTAGPVAPDRRTAKMWMWMWIDHPNDTDIDIDIDGHRDRCPDD

Radius of gyration: 15.83 Å; chains: 1; bounding box: 38×32×42 Å

Sequence (111 aa):
MSNEVKIPLDQPYDPNTAGMPKEMNAKVEKIADGKESITVAGKTYDCQWSQVKVSMQNQGMDMSGTTKSWTCSDIPLGGLVKSEGEMTMNMGGNAMKTQVTMELKDCGRGQ

Secondary structure (DSSP, 8-state):
--------TTS---TTTTT--TT--EEEEEEEEEEEEEEETTEEEEEEEEEEEEEEEETTEEEEEEEEEEE-TTSTGGGEEEEEEEEEEEETTEEEEEEEEEE--------